Protein AF-A0A965QIQ7-F1 (afdb_monomer_lite)

Radius of gyration: 12.28 Å; chains: 1; bounding box: 29×26×32 Å

Foldseek 3Di:
DPLVLLLVLLVPDALVVLVVQVVCCVVPVDGPSDPDNDSVVVNVSSVSSNQLNVVVVVPDDSVVSSVVSVVVVVVVVD

Sequence (78 aa):
MDVKALRELAQNYSVEQLNGFIDELENTGKCGCSSKEDAGDIMSDLLQAIEVRQAVDAGQSLQEAVREFSKRVRAVLS

Structure (mmCIF, N/CA/C/O backbone):
data_AF-A0A965QIQ7-F1
#
_entry.id   AF-A0A965QIQ7-F1
#
loop_
_atom_site.group_PDB
_atom_site.id
_atom_site.type_symbol
_atom_site.label_atom_id
_atom_site.label_alt_id
_atom_site.label_comp_id
_atom_site.label_asym_id
_atom_site.label_entity_id
_atom_site.label_seq_id
_atom_site.pdbx_PDB_ins_code
_atom_site.Cartn_x
_atom_site.Cartn_y
_atom_site.Cartn_z
_atom_site.occupancy
_ato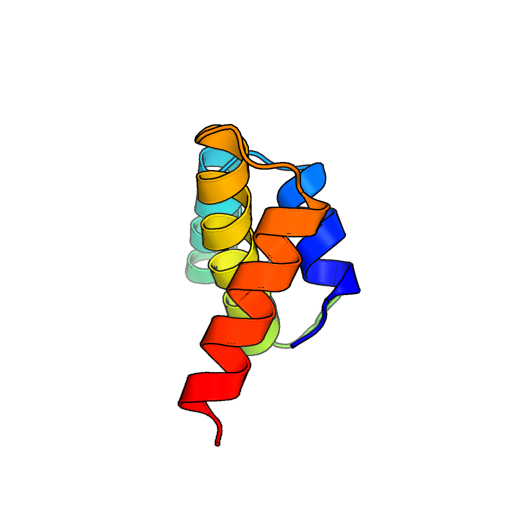m_site.B_iso_or_equiv
_atom_site.auth_seq_id
_atom_site.auth_comp_id
_atom_site.auth_asym_id
_atom_site.auth_atom_id
_atom_site.pdbx_PDB_model_num
ATOM 1 N N . MET A 1 1 ? 9.393 -5.321 6.991 1.00 79.75 1 MET A N 1
ATOM 2 C CA . MET A 1 1 ? 8.376 -4.342 6.558 1.00 79.75 1 MET A CA 1
ATOM 3 C C . MET A 1 1 ? 8.880 -2.943 6.839 1.00 79.75 1 MET A C 1
ATOM 5 O O . MET A 1 1 ? 9.214 -2.652 7.986 1.00 79.75 1 MET A O 1
ATOM 9 N N . ASP A 1 2 ? 8.929 -2.105 5.808 1.00 86.62 2 ASP A N 1
ATOM 10 C CA . ASP A 1 2 ? 9.263 -0.690 5.937 1.00 86.62 2 ASP A CA 1
ATOM 11 C C . ASP A 1 2 ? 7.998 0.118 6.264 1.00 86.62 2 ASP A C 1
ATOM 13 O O . ASP A 1 2 ? 7.200 0.478 5.402 1.00 86.62 2 ASP A O 1
ATOM 17 N N . VAL A 1 3 ? 7.794 0.385 7.555 1.00 89.00 3 VAL A N 1
ATOM 18 C CA . VAL A 1 3 ? 6.612 1.109 8.048 1.00 89.00 3 VAL A CA 1
ATOM 19 C C . VAL A 1 3 ? 6.572 2.552 7.537 1.00 89.00 3 VAL A C 1
ATOM 21 O O . VAL A 1 3 ? 5.489 3.135 7.453 1.00 89.00 3 VAL A O 1
ATOM 24 N N . LYS A 1 4 ? 7.729 3.148 7.228 1.00 90.56 4 LYS A N 1
ATOM 25 C CA . LYS A 1 4 ? 7.796 4.529 6.754 1.00 90.56 4 LYS A CA 1
ATOM 26 C C . LYS A 1 4 ? 7.300 4.606 5.312 1.00 90.56 4 LYS A C 1
ATOM 28 O O . LYS A 1 4 ? 6.356 5.351 5.064 1.00 90.56 4 LYS A O 1
ATOM 33 N N . ALA A 1 5 ? 7.855 3.778 4.425 1.00 89.56 5 ALA A N 1
ATOM 34 C CA . ALA A 1 5 ? 7.413 3.687 3.031 1.00 89.56 5 ALA A CA 1
ATOM 35 C C . ALA A 1 5 ? 5.917 3.347 2.939 1.00 89.56 5 ALA A C 1
ATOM 37 O O . ALA A 1 5 ? 5.162 4.011 2.233 1.00 89.56 5 ALA A O 1
ATOM 38 N N . LEU A 1 6 ? 5.460 2.390 3.754 1.00 92.19 6 LEU A N 1
ATOM 39 C CA . LEU A 1 6 ? 4.052 2.005 3.841 1.00 92.19 6 LEU A CA 1
ATOM 40 C C . LEU A 1 6 ? 3.129 3.185 4.182 1.00 92.19 6 LEU A C 1
ATOM 42 O O . LEU A 1 6 ? 2.089 3.376 3.551 1.00 92.19 6 LEU A O 1
ATOM 46 N N . ARG A 1 7 ? 3.499 3.978 5.197 1.00 93.44 7 ARG A N 1
ATOM 47 C CA . ARG A 1 7 ? 2.726 5.157 5.612 1.00 93.44 7 ARG A CA 1
ATOM 48 C C . ARG A 1 7 ? 2.686 6.210 4.518 1.00 93.44 7 ARG A C 1
ATOM 50 O O . ARG A 1 7 ? 1.615 6.744 4.261 1.00 93.44 7 ARG A O 1
ATOM 57 N N . GLU A 1 8 ? 3.826 6.501 3.902 1.00 94.00 8 GLU A N 1
ATOM 58 C CA . GLU A 1 8 ? 3.927 7.499 2.837 1.00 94.00 8 GLU A CA 1
ATOM 59 C C . GLU A 1 8 ? 3.069 7.103 1.629 1.00 94.00 8 GLU A C 1
ATOM 61 O O . GLU A 1 8 ? 2.281 7.918 1.149 1.00 94.00 8 GLU A O 1
ATOM 66 N N . LEU A 1 9 ? 3.136 5.841 1.196 1.00 94.88 9 LEU A N 1
ATOM 67 C CA . LEU A 1 9 ? 2.346 5.342 0.071 1.00 94.88 9 LEU A CA 1
ATOM 68 C C . LEU A 1 9 ? 0.839 5.373 0.365 1.00 94.88 9 LEU A C 1
ATOM 70 O O . LEU A 1 9 ? 0.070 5.944 -0.406 1.00 94.88 9 LEU A O 1
ATOM 74 N N . ALA A 1 10 ? 0.412 4.826 1.506 1.00 94.75 10 ALA A N 1
ATOM 75 C CA . ALA A 1 10 ? -1.005 4.782 1.875 1.00 94.75 10 ALA A CA 1
ATOM 76 C C . ALA A 1 10 ? -1.589 6.167 2.221 1.00 94.75 10 ALA A C 1
ATOM 78 O O . ALA A 1 10 ? -2.805 6.359 2.211 1.00 94.75 10 ALA A O 1
ATOM 79 N N . GLN A 1 11 ? -0.753 7.147 2.568 1.00 95.56 11 GLN A N 1
ATOM 80 C CA . GLN A 1 11 ? -1.209 8.510 2.828 1.00 95.56 11 GLN A CA 1
ATOM 81 C C . GLN A 1 11 ? -1.375 9.321 1.541 1.00 95.56 11 GLN A C 1
ATOM 83 O O . GLN A 1 11 ? -2.321 10.102 1.444 1.00 95.56 11 GLN A O 1
ATOM 88 N N . ASN A 1 12 ? -0.456 9.159 0.588 1.00 95.00 12 ASN A N 1
ATOM 89 C CA . ASN A 1 12 ? -0.345 10.047 -0.568 1.00 95.00 12 ASN A CA 1
ATOM 90 C C . ASN A 1 12 ? -1.062 9.530 -1.819 1.00 95.00 12 ASN A C 1
ATOM 92 O O . ASN A 1 12 ? -1.316 10.324 -2.724 1.00 95.00 12 ASN A O 1
ATOM 96 N N . TYR A 1 13 ? -1.392 8.238 -1.874 1.00 96.12 13 TYR A N 1
ATOM 97 C CA . TYR A 1 13 ? -1.974 7.613 -3.060 1.00 96.12 13 TYR A CA 1
ATOM 98 C C . TYR A 1 13 ? -3.259 6.847 -2.740 1.00 96.12 13 TYR A C 1
ATOM 100 O O . TYR A 1 13 ? -3.393 6.230 -1.682 1.00 96.12 13 TYR A O 1
ATOM 108 N N . SER A 1 14 ? -4.209 6.880 -3.675 1.00 96.06 14 SER A N 1
ATOM 109 C CA . SER A 1 14 ? -5.411 6.044 -3.640 1.00 96.06 14 SER A CA 1
ATOM 110 C C . SER A 1 14 ? -5.100 4.595 -4.026 1.00 96.06 14 SER A C 1
ATOM 112 O O . SER A 1 14 ? -4.072 4.309 -4.638 1.00 96.06 14 SER A O 1
ATOM 114 N N . VAL A 1 15 ? -6.020 3.670 -3.728 1.00 96.56 15 VAL A N 1
ATOM 115 C CA . VAL A 1 15 ? -5.912 2.266 -4.169 1.00 96.56 15 VAL A CA 1
ATOM 116 C C . VAL A 1 15 ? -5.749 2.163 -5.689 1.00 96.56 15 VAL A C 1
ATOM 118 O O . VAL A 1 15 ? -4.939 1.378 -6.167 1.00 96.56 15 VAL A O 1
ATOM 121 N N . GLU A 1 16 ? -6.479 2.976 -6.454 1.00 96.31 16 GLU A N 1
ATOM 122 C CA . GLU A 1 16 ? -6.388 2.996 -7.919 1.00 96.31 16 GLU A CA 1
ATOM 123 C C . GLU A 1 16 ? -5.002 3.442 -8.402 1.00 96.31 16 GLU A C 1
ATOM 125 O O . GLU A 1 16 ? -4.436 2.822 -9.298 1.00 96.31 16 GLU A O 1
ATOM 130 N N . GLN A 1 17 ? -4.421 4.472 -7.777 1.00 95.44 17 GLN A N 1
ATOM 131 C CA . GLN A 1 17 ? -3.069 4.933 -8.105 1.00 95.44 17 GLN A CA 1
ATOM 132 C C . GLN A 1 17 ? -2.012 3.883 -7.753 1.00 95.44 17 GLN A C 1
ATOM 134 O O . GLN A 1 17 ? -1.101 3.646 -8.540 1.00 95.44 17 GLN A O 1
ATOM 139 N N . LEU A 1 18 ? -2.153 3.226 -6.598 1.00 96.00 18 LEU A N 1
ATOM 140 C CA . LEU A 1 18 ? -1.247 2.158 -6.180 1.00 96.00 18 LEU A CA 1
ATOM 141 C C . LEU A 1 18 ? -1.321 0.946 -7.122 1.00 96.00 18 LEU A C 1
ATOM 143 O O . LEU A 1 18 ? -0.281 0.388 -7.455 1.00 96.00 18 LEU A O 1
ATOM 147 N N . ASN A 1 19 ? -2.511 0.577 -7.607 1.00 95.44 19 ASN A N 1
ATOM 148 C CA . ASN A 1 19 ? -2.648 -0.457 -8.639 1.00 95.44 19 ASN A CA 1
ATOM 149 C C . ASN A 1 19 ? -1.995 -0.032 -9.962 1.00 95.44 19 ASN A C 1
ATOM 151 O O . ASN A 1 19 ? -1.288 -0.825 -10.569 1.00 95.44 19 ASN A O 1
ATOM 155 N N . GLY A 1 20 ? -2.139 1.232 -10.369 1.0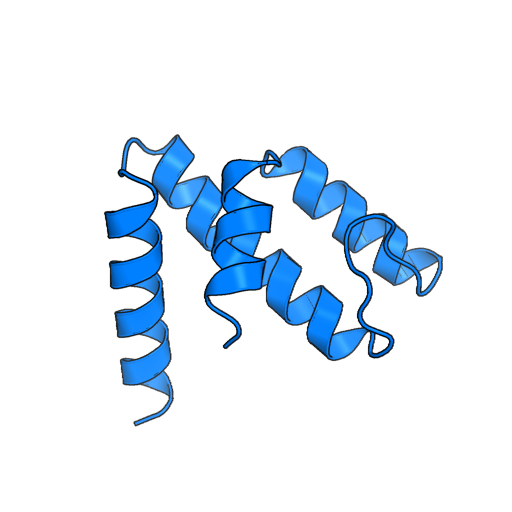0 95.00 20 GLY A N 1
ATOM 156 C CA . GLY A 1 20 ? -1.453 1.741 -11.561 1.00 95.00 20 GLY A CA 1
ATOM 157 C C . GLY A 1 20 ? 0.076 1.654 -11.460 1.00 95.00 20 GLY A C 1
ATOM 158 O O . GLY A 1 20 ? 0.745 1.369 -12.448 1.00 95.00 20 GLY A O 1
ATOM 159 N N . PHE A 1 21 ? 0.636 1.845 -10.264 1.00 94.25 21 PHE A N 1
ATOM 160 C CA . PHE A 1 21 ? 2.066 1.648 -10.010 1.00 94.25 21 PHE A CA 1
ATOM 161 C C . PHE A 1 21 ? 2.497 0.182 -10.074 1.00 94.25 21 PHE A C 1
ATOM 163 O O . PHE A 1 21 ? 3.605 -0.101 -10.527 1.00 94.25 21 PHE A O 1
ATOM 170 N N . ILE A 1 22 ? 1.638 -0.743 -9.641 1.00 94.44 22 ILE A N 1
ATOM 171 C CA . ILE A 1 22 ? 1.864 -2.184 -9.807 1.00 94.44 22 ILE A CA 1
ATOM 172 C C . ILE A 1 22 ? 1.902 -2.522 -11.296 1.00 94.44 22 ILE A C 1
ATOM 174 O O . ILE A 1 22 ? 2.877 -3.116 -11.750 1.00 94.44 22 ILE A O 1
ATOM 178 N N . ASP A 1 23 ? 0.915 -2.056 -12.062 1.00 94.81 23 ASP A N 1
ATOM 179 C CA . ASP A 1 23 ? 0.867 -2.276 -13.508 1.00 94.81 23 ASP A CA 1
ATOM 180 C C . ASP A 1 23 ? 2.109 -1.689 -14.205 1.00 94.81 23 ASP A C 1
ATOM 182 O O . ASP A 1 23 ? 2.699 -2.321 -15.083 1.00 94.81 23 ASP A O 1
ATOM 186 N N . GLU A 1 24 ? 2.551 -0.487 -13.819 1.00 92.81 24 GLU A N 1
ATOM 187 C CA . GLU A 1 24 ? 3.775 0.126 -14.352 1.00 92.81 24 GLU A CA 1
ATOM 188 C C . GLU A 1 24 ? 5.012 -0.729 -14.041 1.00 92.81 24 GLU A C 1
ATOM 190 O O . GLU A 1 24 ? 5.825 -0.996 -14.935 1.00 92.81 24 GLU A O 1
ATOM 195 N N . LEU A 1 25 ? 5.135 -1.193 -12.796 1.00 92.94 25 LEU A N 1
ATOM 196 C CA . LEU A 1 25 ? 6.254 -2.008 -12.338 1.00 92.94 25 LEU A CA 1
ATOM 197 C C . LEU A 1 25 ? 6.307 -3.357 -13.059 1.00 92.94 25 LEU A C 1
ATOM 199 O O . LEU A 1 25 ? 7.385 -3.764 -13.489 1.00 92.94 25 LEU A O 1
ATOM 203 N N . GLU A 1 26 ? 5.169 -4.024 -13.246 1.00 92.88 26 GLU A N 1
ATOM 204 C CA . GLU A 1 26 ? 5.094 -5.305 -13.956 1.00 92.88 26 GLU A CA 1
ATOM 205 C C . GLU A 1 26 ? 5.440 -5.166 -15.442 1.00 92.88 26 GLU A C 1
ATOM 207 O O . GLU A 1 26 ? 6.146 -6.008 -16.000 1.00 92.88 26 GLU A O 1
ATOM 212 N N . ASN A 1 27 ? 4.987 -4.088 -16.087 1.00 91.94 27 ASN A N 1
ATOM 213 C CA . ASN A 1 27 ? 5.184 -3.897 -17.524 1.00 91.94 27 ASN A CA 1
ATOM 214 C C . ASN A 1 27 ? 6.560 -3.321 -17.881 1.00 91.94 27 ASN A C 1
ATOM 216 O O . ASN A 1 27 ? 7.092 -3.606 -18.955 1.00 91.94 27 ASN A O 1
ATOM 220 N N . THR A 1 28 ? 7.129 -2.476 -17.020 1.00 89.19 28 THR A N 1
ATOM 221 C CA . THR A 1 28 ? 8.344 -1.704 -17.339 1.00 89.19 28 THR A CA 1
ATOM 222 C C . THR A 1 28 ? 9.543 -2.050 -16.463 1.00 89.19 28 THR A C 1
ATOM 224 O O . THR A 1 28 ? 10.669 -1.663 -16.791 1.00 89.19 28 THR A O 1
ATOM 227 N N . GLY A 1 29 ? 9.324 -2.751 -15.348 1.00 83.44 29 GLY A N 1
ATOM 228 C CA . GLY A 1 29 ? 10.337 -2.976 -14.318 1.00 83.44 29 GLY A CA 1
ATOM 229 C C . GLY A 1 29 ? 10.704 -1.715 -13.531 1.00 83.44 29 GLY A C 1
ATOM 230 O O . GLY A 1 29 ? 11.722 -1.708 -12.843 1.00 83.44 29 GLY A O 1
ATOM 231 N N . LYS A 1 30 ? 9.927 -0.630 -13.649 1.00 80.00 30 LYS A N 1
ATOM 232 C CA . LYS A 1 30 ? 10.160 0.649 -12.966 1.00 80.00 30 LYS A CA 1
ATOM 233 C C . LYS A 1 30 ? 8.887 1.110 -12.265 1.00 80.00 30 LYS A C 1
ATOM 235 O O . LYS A 1 30 ? 7.797 0.886 -12.768 1.00 80.00 30 LYS A O 1
ATOM 240 N N . CYS A 1 31 ? 9.037 1.795 -11.132 1.00 80.31 31 CYS A N 1
ATOM 241 C CA . CYS A 1 31 ? 7.943 2.535 -10.506 1.00 80.31 31 CYS A CA 1
ATOM 242 C C . CYS A 1 31 ? 8.370 3.976 -10.247 1.00 80.31 31 CYS A C 1
ATOM 244 O O . CYS A 1 31 ? 9.374 4.201 -9.572 1.00 80.31 31 CYS A O 1
ATOM 246 N N . GLY A 1 32 ? 7.577 4.955 -10.687 1.00 76.88 32 GLY A N 1
ATOM 247 C CA . GLY A 1 32 ? 7.792 6.363 -10.319 1.00 76.88 32 GLY A CA 1
ATOM 248 C C . GLY A 1 32 ? 7.555 6.669 -8.831 1.00 76.88 32 GLY A C 1
ATOM 249 O O . GLY A 1 32 ? 7.864 7.761 -8.360 1.00 76.88 32 GLY A O 1
ATOM 250 N N . CYS A 1 33 ? 7.004 5.708 -8.091 1.00 79.81 33 CYS A N 1
ATOM 251 C CA . CYS A 1 33 ? 6.579 5.826 -6.702 1.00 79.81 33 CYS A CA 1
ATOM 252 C C . CYS A 1 33 ? 7.658 5.491 -5.657 1.00 79.81 33 CYS A C 1
ATOM 254 O O . CYS A 1 33 ? 7.443 5.722 -4.468 1.00 79.81 33 CYS A O 1
ATOM 256 N N . SER A 1 34 ? 8.786 4.899 -6.066 1.00 79.56 34 SER A N 1
ATOM 257 C CA . SER A 1 34 ? 9.802 4.369 -5.152 1.00 79.56 34 SER A CA 1
ATOM 258 C C . SER A 1 34 ? 11.208 4.607 -5.687 1.00 79.56 34 SER A C 1
ATOM 260 O O . SER A 1 34 ? 11.451 4.534 -6.887 1.00 79.56 34 SER A O 1
ATOM 262 N N . SER A 1 35 ? 12.150 4.873 -4.781 1.00 76.19 35 SER A N 1
ATOM 263 C CA . SER A 1 35 ? 13.579 4.975 -5.095 1.00 76.19 35 SER A CA 1
ATOM 264 C C . SER A 1 35 ? 14.330 3.656 -4.899 1.00 76.19 35 SER A C 1
ATOM 266 O O . SER A 1 35 ? 15.558 3.644 -4.971 1.00 76.19 35 SER A O 1
ATOM 268 N N . LYS A 1 36 ? 13.629 2.569 -4.553 1.00 82.44 36 LYS A N 1
ATOM 269 C CA . LYS A 1 36 ? 14.239 1.243 -4.406 1.00 82.44 36 LYS A CA 1
ATOM 270 C C . LYS A 1 36 ? 14.589 0.679 -5.784 1.00 82.44 36 LYS A C 1
ATOM 272 O O . LYS A 1 36 ? 13.917 0.975 -6.765 1.00 82.44 36 LYS A O 1
ATOM 277 N N . GLU A 1 37 ? 15.646 -0.125 -5.840 1.00 80.38 37 GLU A N 1
ATOM 278 C CA . GLU A 1 37 ? 16.110 -0.753 -7.086 1.00 80.38 37 GLU A CA 1
ATOM 279 C C . GLU A 1 37 ? 15.521 -2.156 -7.288 1.00 80.38 37 GLU A C 1
ATOM 281 O O . GLU A 1 37 ? 15.363 -2.598 -8.424 1.00 80.38 37 GLU A O 1
ATOM 286 N N . ASP A 1 38 ? 15.172 -2.852 -6.201 1.00 89.69 38 ASP A N 1
ATOM 287 C CA . ASP A 1 38 ? 14.614 -4.201 -6.268 1.00 89.69 38 ASP A CA 1
ATOM 288 C C . ASP A 1 38 ? 13.098 -4.173 -6.505 1.00 89.69 38 ASP A C 1
ATOM 290 O O . ASP A 1 38 ? 12.328 -3.671 -5.685 1.00 89.69 38 ASP A O 1
ATOM 294 N N . ALA A 1 39 ? 12.662 -4.743 -7.630 1.00 88.88 39 ALA A N 1
ATOM 295 C CA . ALA A 1 39 ? 11.251 -4.782 -8.003 1.00 88.88 39 ALA A CA 1
ATOM 296 C C . ALA A 1 39 ? 10.392 -5.591 -7.016 1.00 88.88 39 ALA A C 1
ATOM 298 O O . ALA A 1 39 ? 9.225 -5.258 -6.817 1.00 88.88 39 ALA A O 1
ATOM 299 N N . GLY A 1 40 ? 10.949 -6.621 -6.370 1.00 90.75 40 GLY A N 1
ATOM 300 C CA . GLY A 1 40 ? 10.242 -7.410 -5.363 1.00 90.75 40 GLY A CA 1
ATOM 301 C C . GLY A 1 40 ? 9.942 -6.595 -4.107 1.00 90.75 40 GLY A C 1
ATOM 302 O O . GLY A 1 40 ? 8.814 -6.614 -3.611 1.00 90.75 40 GLY A O 1
ATOM 303 N N . ASP A 1 41 ? 10.916 -5.818 -3.636 1.00 91.12 41 ASP A N 1
ATOM 304 C CA . ASP A 1 41 ? 10.739 -4.906 -2.508 1.00 91.12 41 ASP A CA 1
ATOM 305 C C . ASP A 1 41 ? 9.734 -3.790 -2.825 1.00 91.12 41 ASP A C 1
ATOM 307 O O . ASP A 1 41 ? 8.887 -3.478 -1.984 1.00 91.12 41 ASP A O 1
ATOM 311 N N . ILE A 1 42 ? 9.782 -3.212 -4.033 1.00 92.25 42 ILE A N 1
ATOM 312 C CA . ILE A 1 42 ? 8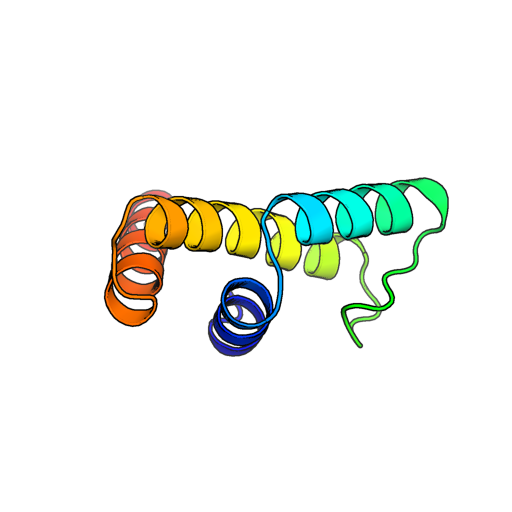.810 -2.191 -4.469 1.00 92.25 42 ILE A CA 1
ATOM 313 C C . ILE A 1 42 ? 7.399 -2.785 -4.515 1.00 92.25 42 ILE A C 1
ATOM 315 O O . ILE A 1 42 ? 6.465 -2.195 -3.972 1.00 92.25 42 ILE A O 1
ATOM 319 N N . MET A 1 43 ? 7.243 -3.964 -5.126 1.00 93.81 43 MET A N 1
ATOM 320 C CA . MET A 1 43 ? 5.957 -4.656 -5.222 1.00 93.81 43 MET A CA 1
ATOM 321 C C . MET A 1 43 ? 5.388 -4.956 -3.834 1.00 93.81 43 MET A C 1
ATOM 323 O O . MET A 1 43 ? 4.212 -4.719 -3.561 1.00 93.81 43 MET A O 1
ATOM 327 N N . SER A 1 44 ? 6.242 -5.435 -2.930 1.00 93.50 44 SER A N 1
ATOM 328 C CA . SER A 1 44 ? 5.871 -5.718 -1.548 1.00 93.50 44 SER A CA 1
ATOM 329 C C . SER A 1 44 ? 5.353 -4.468 -0.834 1.00 93.50 44 SER A C 1
ATOM 331 O O . SER A 1 44 ? 4.308 -4.531 -0.188 1.00 93.50 44 SER A O 1
ATOM 333 N N . ASP A 1 45 ? 6.023 -3.321 -0.976 1.00 93.81 45 ASP A N 1
ATOM 334 C CA . ASP A 1 45 ? 5.567 -2.064 -0.372 1.00 93.81 45 ASP A CA 1
ATOM 335 C C . ASP A 1 45 ? 4.223 -1.591 -0.952 1.00 93.81 45 ASP A C 1
ATOM 337 O O . ASP A 1 45 ? 3.343 -1.179 -0.193 1.00 93.81 45 ASP A O 1
ATOM 341 N N . LEU A 1 46 ? 4.043 -1.679 -2.276 1.00 95.06 46 LEU A N 1
ATOM 342 C CA . LEU A 1 46 ? 2.806 -1.284 -2.961 1.00 95.06 46 LEU A CA 1
ATOM 343 C C . LEU A 1 46 ? 1.608 -2.119 -2.502 1.00 95.06 46 LEU A C 1
ATOM 345 O O . LEU A 1 46 ? 0.573 -1.563 -2.130 1.00 95.06 46 LEU A O 1
ATOM 349 N N . LEU A 1 47 ? 1.758 -3.444 -2.461 1.00 95.06 47 LEU A N 1
ATOM 350 C CA . LEU A 1 47 ? 0.697 -4.355 -2.026 1.00 95.06 47 LEU A CA 1
ATOM 351 C C . LEU A 1 47 ? 0.307 -4.116 -0.564 1.00 95.06 47 L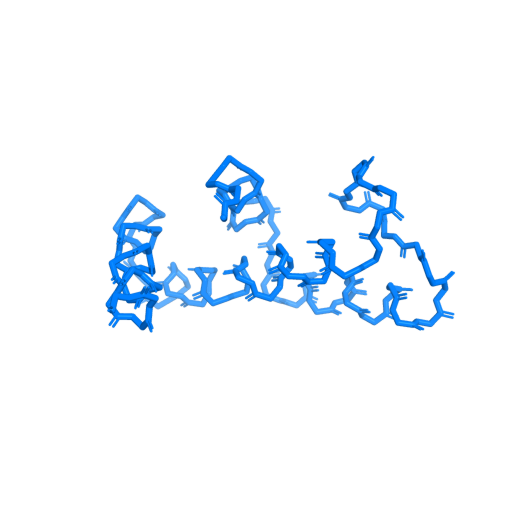EU A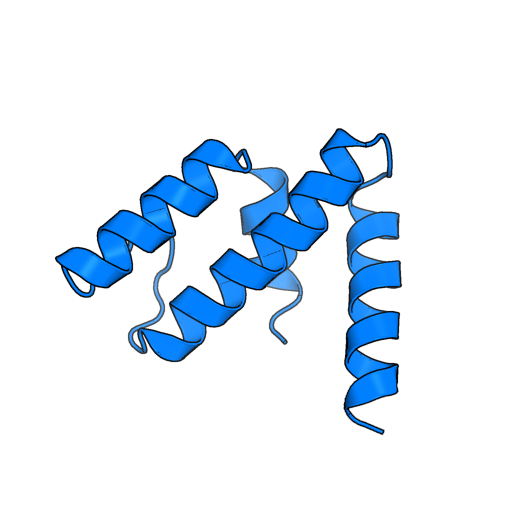 C 1
ATOM 353 O O . LEU A 1 47 ? -0.877 -4.059 -0.228 1.00 95.06 47 LEU A O 1
ATOM 357 N N . GLN A 1 48 ? 1.295 -3.910 0.309 1.00 95.38 48 GLN A N 1
ATOM 358 C CA . GLN A 1 48 ? 1.037 -3.582 1.711 1.00 95.38 48 GLN A CA 1
ATOM 3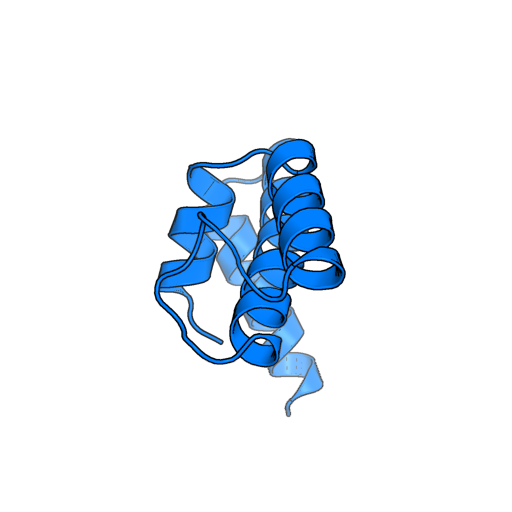59 C C . GLN A 1 48 ? 0.329 -2.225 1.847 1.00 95.38 48 GLN A C 1
ATOM 361 O O . GLN A 1 48 ? -0.591 -2.079 2.657 1.00 95.38 48 GLN A O 1
ATOM 366 N N . ALA A 1 49 ? 0.724 -1.231 1.043 1.00 96.25 49 ALA A N 1
ATOM 367 C CA . ALA A 1 49 ? 0.100 0.087 1.032 1.00 96.25 49 ALA A CA 1
ATOM 368 C C . ALA A 1 49 ? -1.352 0.044 0.567 1.00 96.25 49 ALA A C 1
ATOM 370 O O . ALA A 1 49 ? -2.179 0.735 1.160 1.00 96.25 49 ALA A O 1
ATOM 371 N N . ILE A 1 50 ? -1.685 -0.798 -0.416 1.00 97.06 50 ILE A N 1
ATOM 372 C CA . ILE A 1 50 ? -3.070 -1.013 -0.854 1.00 97.06 50 ILE A CA 1
ATOM 373 C C . ILE A 1 50 ? -3.921 -1.522 0.303 1.00 97.06 50 ILE A C 1
ATOM 375 O O . ILE A 1 50 ? -4.983 -0.960 0.570 1.00 97.06 50 ILE A O 1
ATOM 379 N N . GLU A 1 51 ? -3.454 -2.538 1.028 1.00 96.44 51 GLU A N 1
ATOM 380 C CA . GLU A 1 51 ? -4.230 -3.115 2.126 1.00 96.44 51 GLU A CA 1
ATOM 381 C C . GLU A 1 51 ? -4.467 -2.100 3.257 1.00 96.44 51 GLU A C 1
ATOM 383 O O . GLU A 1 51 ? -5.569 -2.001 3.803 1.00 96.44 51 GLU A O 1
ATOM 388 N N . VAL A 1 52 ? -3.455 -1.289 3.584 1.00 97.19 52 VAL A N 1
ATOM 389 C CA . VAL A 1 52 ? -3.614 -0.194 4.551 1.00 97.19 52 VAL A CA 1
ATOM 390 C C . VAL A 1 52 ? -4.565 0.876 4.016 1.00 97.19 52 VAL A C 1
ATOM 392 O O . VAL A 1 52 ? -5.448 1.314 4.751 1.00 97.19 52 VAL A O 1
ATOM 395 N N . ARG A 1 53 ? -4.428 1.288 2.752 1.00 97.44 53 ARG A N 1
ATOM 396 C CA . ARG A 1 53 ? -5.268 2.318 2.127 1.00 97.44 53 ARG A CA 1
ATOM 397 C C . ARG A 1 53 ? -6.738 1.914 2.105 1.00 97.44 53 ARG A C 1
ATOM 399 O O . ARG A 1 53 ? -7.575 2.720 2.492 1.00 97.44 53 ARG A O 1
ATOM 406 N N . GLN A 1 54 ? -7.039 0.659 1.774 1.00 97.25 54 GLN A N 1
ATOM 407 C CA . GLN A 1 54 ? -8.397 0.107 1.822 1.00 97.25 54 GLN A CA 1
ATOM 408 C C . GLN A 1 54 ? -9.016 0.214 3.220 1.00 97.25 54 GLN A C 1
ATOM 410 O O . GLN A 1 54 ? -10.185 0.566 3.362 1.00 97.25 54 GLN A O 1
ATOM 415 N N . ALA A 1 55 ? -8.233 -0.048 4.267 1.00 97.12 55 ALA A N 1
ATOM 416 C CA . ALA A 1 55 ? -8.708 0.075 5.639 1.00 97.12 55 ALA A CA 1
ATOM 417 C C . ALA A 1 55 ? -8.983 1.540 6.031 1.00 97.12 55 ALA A C 1
ATOM 419 O O . ALA A 1 55 ? -9.957 1.827 6.730 1.00 97.12 55 ALA A O 1
ATOM 420 N N . VAL A 1 56 ? -8.165 2.477 5.539 1.00 97.19 56 VAL A N 1
ATOM 421 C CA . VAL A 1 56 ? -8.405 3.914 5.733 1.00 97.19 56 VAL A CA 1
ATOM 422 C C . VAL A 1 56 ? -9.624 4.387 4.933 1.00 97.19 56 VAL A C 1
ATOM 424 O O . VAL A 1 56 ? -10.431 5.151 5.457 1.00 97.19 56 VAL A O 1
ATOM 427 N N . ASP A 1 57 ? -9.820 3.895 3.709 1.00 96.25 57 ASP A N 1
ATOM 428 C CA . ASP A 1 57 ? -11.007 4.185 2.887 1.00 96.25 57 ASP A CA 1
ATOM 429 C C . ASP A 1 57 ? -12.293 3.630 3.520 1.00 96.25 57 ASP A C 1
ATOM 431 O O . ASP A 1 57 ? -13.363 4.220 3.380 1.00 96.25 57 ASP A O 1
ATOM 435 N N . ALA A 1 58 ? -12.184 2.549 4.298 1.00 96.44 58 ALA A N 1
ATOM 436 C CA . ALA A 1 58 ? -13.262 2.010 5.126 1.00 96.44 58 ALA A CA 1
ATOM 437 C C . ALA A 1 58 ? -13.520 2.810 6.424 1.00 96.44 58 ALA A C 1
ATOM 439 O O . ALA A 1 58 ? -14.380 2.430 7.220 1.00 96.44 58 ALA A O 1
ATOM 440 N N . GLY A 1 59 ? -12.797 3.912 6.652 1.00 96.19 59 GLY A N 1
ATOM 441 C CA . GLY A 1 59 ? -13.020 4.841 7.762 1.00 96.19 59 GLY A CA 1
ATOM 442 C C . GLY A 1 59 ? -12.079 4.683 8.959 1.00 96.19 59 GLY A C 1
ATOM 443 O O . GLY A 1 59 ? -12.280 5.361 9.967 1.00 96.19 59 GLY A O 1
ATOM 444 N N . GLN A 1 60 ? -11.054 3.825 8.887 1.00 96.25 60 GLN A N 1
ATOM 445 C CA . GLN A 1 60 ? -10.030 3.759 9.938 1.00 96.25 60 GLN A CA 1
ATOM 446 C C . GLN A 1 60 ? -9.058 4.939 9.850 1.00 96.25 60 GLN A C 1
ATOM 448 O O . GLN A 1 60 ? -8.763 5.445 8.768 1.00 96.25 60 GLN A O 1
ATOM 453 N N . SER A 1 61 ? -8.473 5.351 10.978 1.00 97.44 61 SER A N 1
ATOM 454 C CA . SER A 1 61 ? -7.331 6.264 10.913 1.00 97.44 61 SER A CA 1
ATOM 455 C C . SER A 1 61 ? -6.106 5.551 10.326 1.00 97.44 61 SER A C 1
ATOM 457 O O . SER A 1 61 ? -5.884 4.360 10.561 1.00 97.44 61 SER A O 1
ATOM 459 N N . LEU A 1 62 ? -5.243 6.286 9.617 1.00 95.62 62 LEU A N 1
ATOM 460 C CA . LEU A 1 62 ? -3.996 5.732 9.070 1.00 95.62 62 LEU A CA 1
ATOM 461 C C . LEU A 1 62 ? -3.129 5.067 10.153 1.00 95.62 62 LEU A C 1
ATOM 463 O O . LEU A 1 62 ? -2.488 4.045 9.918 1.00 95.62 62 LEU A O 1
ATOM 467 N N . GLN A 1 63 ? -3.107 5.631 11.363 1.00 95.38 63 GLN A N 1
ATOM 468 C CA . GLN A 1 63 ? -2.340 5.070 12.471 1.00 95.38 63 GLN A CA 1
ATOM 469 C C . GLN A 1 63 ? -2.889 3.714 12.931 1.00 95.38 63 GLN A C 1
ATOM 471 O O . GLN A 1 63 ? -2.095 2.803 13.180 1.00 95.38 63 GLN A O 1
ATOM 476 N N . GLU A 1 64 ? -4.211 3.579 13.038 1.00 96.75 64 GLU A N 1
ATOM 477 C CA . GLU A 1 64 ? -4.868 2.322 13.403 1.00 96.75 64 GLU A CA 1
ATOM 478 C C . GLU A 1 64 ? -4.699 1.271 12.312 1.00 96.75 64 GLU A C 1
ATOM 480 O O . GLU A 1 64 ? -4.264 0.162 12.620 1.00 96.75 64 GLU A O 1
ATOM 485 N N . ALA A 1 65 ? -4.934 1.637 11.050 1.00 97.19 65 ALA A N 1
ATOM 486 C CA . ALA A 1 65 ? -4.785 0.743 9.906 1.00 97.19 65 ALA A CA 1
ATOM 487 C C . ALA A 1 65 ? -3.369 0.142 9.838 1.00 97.19 65 ALA A C 1
ATOM 489 O O . ALA A 1 65 ? -3.202 -1.078 9.792 1.00 97.19 65 ALA A O 1
ATOM 490 N N . VAL A 1 66 ? -2.330 0.980 9.949 1.00 96.19 66 VAL A N 1
ATOM 491 C CA . VAL A 1 66 ? -0.928 0.523 9.969 1.00 96.19 66 VAL A CA 1
ATOM 492 C C . VAL A 1 66 ? -0.637 -0.355 11.187 1.00 96.19 66 VAL A C 1
ATOM 494 O O . VAL A 1 66 ? 0.091 -1.345 11.079 1.00 96.19 66 VAL A O 1
ATOM 497 N N . ARG A 1 67 ? -1.183 -0.020 12.362 1.00 95.44 67 ARG A N 1
ATOM 498 C CA . ARG A 1 67 ? -0.983 -0.801 13.591 1.00 95.44 67 ARG A CA 1
ATOM 499 C C . ARG A 1 67 ? -1.608 -2.188 13.480 1.00 95.44 67 ARG A C 1
ATOM 501 O O . ARG A 1 67 ? -0.942 -3.166 13.816 1.00 95.44 67 ARG A O 1
ATOM 508 N N . GLU A 1 68 ? -2.856 -2.282 13.035 1.00 95.56 68 GLU A N 1
ATOM 509 C CA . GLU A 1 68 ? -3.549 -3.564 12.880 1.00 95.56 68 GLU A CA 1
ATOM 510 C C . GLU A 1 68 ? -2.930 -4.402 11.760 1.00 95.56 68 GLU A C 1
ATOM 512 O O . GLU A 1 68 ? -2.719 -5.600 11.941 1.00 95.56 68 GLU A O 1
ATOM 517 N N . PHE A 1 69 ? -2.520 -3.780 10.651 1.00 95.50 69 PHE A N 1
ATOM 518 C CA . PHE A 1 69 ? -1.744 -4.464 9.616 1.00 95.50 69 PHE A CA 1
ATOM 519 C C . PHE A 1 69 ? -0.432 -5.040 10.172 1.00 95.50 69 PHE A C 1
ATOM 521 O O . PHE A 1 69 ? -0.175 -6.236 10.053 1.00 95.50 69 PHE A O 1
ATOM 528 N N . SER A 1 70 ? 0.346 -4.234 10.901 1.00 93.25 70 SER A N 1
ATOM 529 C CA . SER A 1 70 ? 1.604 -4.679 11.519 1.00 93.25 70 SER A CA 1
ATOM 530 C C . SER A 1 70 ? 1.418 -5.850 12.489 1.00 93.25 70 SER A C 1
ATOM 532 O O . SER A 1 70 ? 2.268 -6.738 12.561 1.00 93.25 70 SER A O 1
ATOM 534 N N . LYS A 1 71 ? 0.322 -5.856 13.260 1.00 94.50 71 LYS A N 1
ATOM 535 C CA . LYS A 1 71 ? -0.014 -6.976 14.148 1.00 94.50 71 LYS A CA 1
ATOM 536 C C . LYS A 1 71 ? -0.313 -8.248 13.360 1.00 94.50 71 LYS A C 1
ATOM 538 O O . LYS A 1 71 ? 0.214 -9.292 13.730 1.00 94.50 71 LYS A O 1
ATOM 543 N N . ARG A 1 72 ? -1.115 -8.155 12.291 1.00 93.06 72 ARG A N 1
ATOM 544 C CA . ARG A 1 72 ? -1.448 -9.293 11.417 1.00 93.06 72 ARG A CA 1
ATOM 545 C C . ARG A 1 72 ? -0.193 -9.897 10.797 1.00 93.06 72 ARG A C 1
ATOM 547 O O . ARG A 1 72 ? 0.019 -11.096 10.924 1.00 93.06 72 ARG A O 1
ATOM 554 N N . VAL A 1 73 ? 0.684 -9.062 10.239 1.00 90.62 73 VAL A N 1
ATOM 555 C CA . VAL A 1 73 ? 1.966 -9.511 9.673 1.00 90.62 73 VAL A CA 1
ATOM 556 C C . VAL A 1 73 ? 2.815 -10.230 10.725 1.00 90.62 73 VAL A C 1
ATOM 558 O O . VAL A 1 73 ? 3.318 -11.321 10.473 1.00 90.62 73 VAL A O 1
ATOM 561 N N . ARG A 1 74 ? 2.945 -9.667 11.934 1.00 90.50 74 ARG A N 1
ATOM 562 C CA . ARG A 1 74 ? 3.733 -10.295 13.008 1.00 90.50 74 ARG A CA 1
ATOM 563 C C . ARG A 1 74 ? 3.159 -11.639 13.459 1.00 90.50 74 ARG A C 1
ATOM 565 O O . ARG A 1 74 ? 3.940 -12.519 13.784 1.00 90.50 74 ARG A O 1
ATOM 572 N N . ALA A 1 75 ? 1.836 -11.785 13.477 1.00 91.62 75 ALA A N 1
ATOM 573 C CA . ALA A 1 75 ? 1.175 -13.027 13.871 1.00 91.62 75 ALA A CA 1
ATOM 574 C C . ALA A 1 75 ? 1.375 -14.173 12.862 1.00 91.62 75 ALA A C 1
ATOM 576 O O . ALA A 1 75 ? 1.230 -15.330 13.230 1.00 91.62 75 ALA A O 1
ATOM 577 N N . VAL A 1 76 ? 1.689 -13.858 11.601 1.00 89.12 76 VAL A N 1
ATOM 578 C CA . VAL A 1 76 ? 1.995 -14.858 10.561 1.00 89.12 76 VAL A CA 1
ATOM 579 C C . VAL A 1 76 ? 3.477 -15.243 10.566 1.00 89.12 76 VAL A C 1
ATOM 581 O O . VAL A 1 76 ? 3.823 -16.363 10.209 1.00 89.12 76 VAL A O 1
ATOM 584 N N . LEU A 1 77 ? 4.357 -14.317 10.956 1.00 78.56 77 LEU A N 1
ATOM 585 C CA . LEU A 1 77 ? 5.812 -14.516 10.971 1.00 78.56 77 LEU A CA 1
ATOM 586 C C . LEU A 1 77 ? 6.353 -15.093 12.292 1.00 78.56 77 LEU A C 1
ATOM 588 O O . LEU A 1 77 ? 7.564 -15.280 12.413 1.00 78.56 77 LEU A O 1
ATOM 592 N N . SER A 1 78 ? 5.482 -15.309 13.279 1.00 62.53 78 SER A N 1
ATOM 593 C CA . SER A 1 78 ? 5.797 -15.928 14.574 1.00 62.53 78 SER A CA 1
ATOM 594 C C . SER A 1 78 ? 5.581 -17.432 14.543 1.00 62.53 78 SER A C 1
ATOM 596 O O . SER A 1 78 ? 6.458 -18.149 15.065 1.00 62.53 78 SER A O 1
#

pLDDT: mean 91.71, std 6.51, range [62.53, 97.44]

Secondary structure (DSSP, 8-state):
--HHHHHHHHHH--HHHHHHHHHHHHHHS--TT---S-HHHHHHHHHHHHHHHHHHHTT--HHHHHHHHHHHHHHH--